Protein AF-A0A1V5U1X0-F1 (afdb_monomer_lite)

Structure (mmCIF, N/CA/C/O backbone):
data_AF-A0A1V5U1X0-F1
#
_entry.id   AF-A0A1V5U1X0-F1
#
loop_
_atom_site.group_PDB
_atom_site.id
_atom_site.type_symbol
_atom_site.label_atom_id
_atom_site.label_alt_id
_atom_site.label_comp_id
_atom_site.label_asym_id
_atom_site.label_entity_id
_atom_site.label_seq_id
_atom_site.pdbx_PDB_ins_code
_atom_site.Cartn_x
_atom_site.Cartn_y
_atom_site.Cartn_z
_atom_site.occupancy
_atom_site.B_iso_or_equiv
_atom_site.auth_seq_id
_atom_site.auth_comp_id
_atom_site.auth_asym_id
_atom_site.auth_atom_id
_atom_site.pdbx_PDB_model_num
ATOM 1 N N . MET A 1 1 ? 31.923 9.076 -50.180 1.00 54.06 1 MET A N 1
ATOM 2 C CA . MET A 1 1 ? 31.601 7.920 -49.308 1.00 54.06 1 MET A CA 1
ATOM 3 C C . MET A 1 1 ? 31.051 8.360 -47.937 1.00 54.06 1 MET A C 1
ATOM 5 O O . MET A 1 1 ? 31.334 7.716 -46.939 1.00 54.06 1 MET A O 1
ATOM 9 N N . VAL A 1 2 ? 30.241 9.431 -47.864 1.00 61.47 2 VAL A N 1
ATOM 10 C CA . VAL A 1 2 ? 29.760 9.998 -46.577 1.00 61.47 2 VAL A CA 1
ATOM 11 C C . VAL A 1 2 ? 28.306 9.595 -46.260 1.00 61.47 2 VAL A C 1
ATOM 13 O O . VAL A 1 2 ? 27.933 9.498 -45.098 1.00 61.47 2 VAL A O 1
ATOM 16 N N . GLY A 1 3 ? 27.494 9.266 -47.274 1.00 62.84 3 GLY A N 1
ATOM 17 C CA . GLY A 1 3 ? 26.064 8.974 -47.089 1.00 62.84 3 GLY A CA 1
ATOM 18 C C . GLY A 1 3 ? 25.743 7.665 -46.355 1.00 62.84 3 GLY A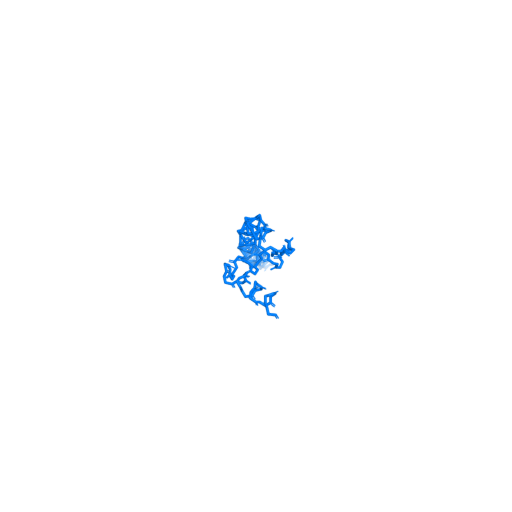 C 1
ATOM 19 O O . GLY A 1 3 ? 24.806 7.626 -45.568 1.00 62.84 3 GLY A O 1
ATOM 20 N N . PHE A 1 4 ? 26.525 6.598 -46.556 1.00 67.62 4 PHE A N 1
ATOM 21 C CA . PHE A 1 4 ? 26.209 5.274 -45.993 1.00 67.62 4 PHE A CA 1
ATOM 22 C C . PHE A 1 4 ? 26.468 5.176 -44.476 1.00 67.62 4 PHE A C 1
ATOM 24 O O . PHE A 1 4 ? 25.688 4.562 -43.753 1.00 67.62 4 PHE A O 1
ATOM 31 N N . SER A 1 5 ? 27.515 5.840 -43.971 1.00 71.31 5 SER A N 1
ATOM 32 C CA . SER A 1 5 ? 27.847 5.856 -42.533 1.00 71.31 5 SER A CA 1
ATOM 33 C C . SER A 1 5 ? 26.785 6.587 -41.694 1.00 71.31 5 SER A C 1
ATOM 35 O O . SER A 1 5 ? 26.408 6.127 -40.616 1.00 71.31 5 SER A O 1
ATOM 37 N N . ALA A 1 6 ? 26.216 7.679 -42.221 1.00 75.75 6 ALA A N 1
ATOM 38 C CA . ALA A 1 6 ? 25.165 8.436 -41.538 1.00 75.75 6 ALA A CA 1
ATOM 39 C C . ALA A 1 6 ? 23.860 7.631 -41.370 1.00 75.75 6 ALA A C 1
ATOM 41 O O . ALA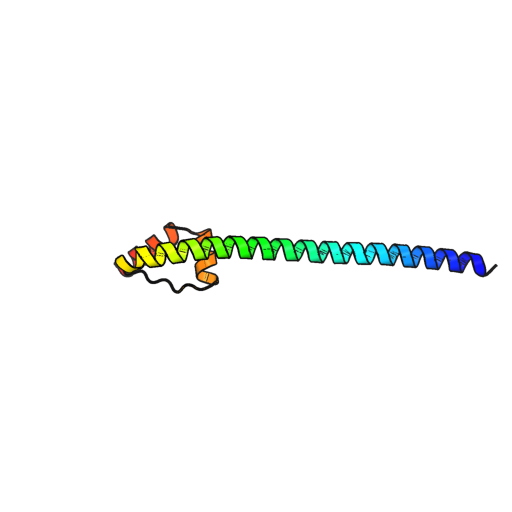 A 1 6 ? 23.183 7.746 -40.349 1.00 75.75 6 ALA A O 1
ATOM 42 N N . VAL A 1 7 ? 23.519 6.775 -42.340 1.00 78.19 7 VAL A N 1
ATOM 43 C CA . VAL A 1 7 ? 22.317 5.923 -42.275 1.00 78.19 7 VAL A CA 1
ATOM 44 C C . VAL A 1 7 ? 22.442 4.866 -41.172 1.00 78.19 7 VAL A C 1
ATOM 46 O O . VAL A 1 7 ? 21.491 4.653 -40.422 1.00 78.19 7 VAL A O 1
ATOM 49 N N . LEU A 1 8 ? 23.622 4.257 -41.011 1.00 76.50 8 LEU A N 1
ATOM 50 C CA . LEU A 1 8 ? 23.889 3.276 -39.950 1.00 76.50 8 LEU A CA 1
ATOM 51 C C . LEU A 1 8 ? 23.766 3.886 -38.545 1.00 76.50 8 LEU A C 1
ATOM 53 O O . LEU A 1 8 ? 23.171 3.277 -37.656 1.00 76.50 8 LEU A O 1
ATOM 57 N N . LEU A 1 9 ? 24.268 5.110 -38.360 1.00 82.44 9 LEU A N 1
ATOM 58 C CA . LEU A 1 9 ? 24.151 5.858 -37.104 1.00 82.44 9 LEU A CA 1
ATOM 59 C C . LEU A 1 9 ? 22.693 6.174 -36.740 1.00 82.44 9 LEU A C 1
ATOM 61 O O . LEU A 1 9 ? 22.306 6.003 -35.586 1.00 82.44 9 LEU A O 1
ATOM 65 N N . ASN A 1 10 ? 21.866 6.564 -37.713 1.00 84.06 10 ASN A N 1
ATOM 66 C CA . ASN A 1 10 ? 20.445 6.845 -37.477 1.00 84.06 10 ASN A CA 1
ATOM 67 C C . ASN A 1 10 ? 19.659 5.590 -37.066 1.00 84.06 10 ASN A C 1
ATOM 69 O O . ASN A 1 10 ? 18.823 5.654 -36.164 1.00 84.06 10 ASN A O 1
ATOM 73 N N . ILE A 1 11 ? 19.951 4.439 -37.681 1.00 84.50 11 ILE A N 1
ATOM 74 C CA . ILE A 1 11 ? 19.330 3.155 -37.321 1.00 84.50 11 ILE A CA 1
ATOM 75 C C . ILE A 1 11 ? 19.742 2.739 -35.900 1.00 84.50 11 ILE A C 1
ATOM 77 O O . ILE A 1 11 ? 18.892 2.327 -35.109 1.00 84.50 11 ILE A O 1
ATOM 81 N N . ALA A 1 12 ? 21.020 2.906 -35.544 1.00 83.44 12 ALA A N 1
ATOM 82 C CA . ALA A 1 12 ? 21.505 2.642 -34.191 1.00 83.44 12 ALA A CA 1
ATOM 83 C C . ALA A 1 12 ? 20.855 3.573 -33.149 1.00 83.44 12 ALA A C 1
ATOM 85 O O . ALA A 1 12 ? 20.417 3.103 -32.100 1.00 83.44 12 ALA A O 1
ATOM 86 N N . ALA A 1 13 ? 20.717 4.869 -33.451 1.00 84.12 13 ALA A N 1
ATOM 87 C CA . ALA A 1 13 ? 20.057 5.838 -32.575 1.00 84.12 13 ALA A CA 1
ATOM 88 C C . ALA A 1 13 ? 18.574 5.495 -32.339 1.00 84.12 13 ALA A C 1
ATOM 90 O O . ALA A 1 13 ? 18.106 5.542 -31.201 1.00 84.12 13 ALA A O 1
ATOM 91 N N . PHE A 1 14 ? 17.849 5.070 -33.381 1.00 87.25 14 PHE A N 1
ATOM 92 C CA . PHE A 1 14 ? 16.471 4.585 -33.247 1.00 87.25 14 PHE A CA 1
ATOM 93 C C . PHE A 1 14 ? 16.385 3.319 -32.384 1.00 87.25 14 PHE A C 1
ATOM 95 O O . PHE A 1 14 ? 15.531 3.234 -31.500 1.00 87.25 14 PHE A O 1
ATOM 102 N N . GLY A 1 15 ? 17.291 2.356 -32.585 1.00 88.00 15 GLY A N 1
ATOM 103 C CA . GLY A 1 15 ? 17.353 1.133 -31.778 1.00 88.00 15 GLY A CA 1
ATOM 104 C C . GLY A 1 15 ? 17.591 1.415 -30.291 1.00 88.00 15 GLY A C 1
ATOM 105 O O . GLY A 1 15 ? 16.900 0.863 -29.433 1.00 88.00 15 GLY A O 1
ATOM 106 N N . ILE A 1 16 ? 18.514 2.331 -29.982 1.00 88.12 16 ILE A N 1
ATOM 107 C CA . ILE A 1 16 ? 18.795 2.774 -28.608 1.00 88.12 16 ILE A CA 1
ATOM 108 C C . ILE A 1 16 ? 17.581 3.501 -28.011 1.00 88.12 16 ILE A C 1
ATOM 110 O O . ILE A 1 16 ? 17.236 3.260 -26.854 1.00 88.12 16 ILE A O 1
ATOM 114 N N . GLY A 1 17 ? 16.888 4.332 -28.795 1.00 88.56 17 GLY A N 1
ATOM 115 C CA . GLY A 1 17 ? 15.664 5.013 -28.364 1.00 88.56 17 GLY A CA 1
ATOM 116 C C . GLY A 1 17 ? 14.546 4.042 -27.968 1.00 88.56 17 GLY A C 1
ATOM 117 O O . GLY A 1 17 ? 13.955 4.188 -26.896 1.00 88.56 17 GLY A O 1
ATOM 118 N N . ILE A 1 18 ? 14.297 3.005 -28.777 1.00 89.94 18 ILE A N 1
ATOM 119 C CA . ILE A 1 18 ? 13.319 1.951 -28.454 1.00 89.94 18 ILE A CA 1
ATOM 120 C C . ILE A 1 18 ? 13.727 1.183 -27.186 1.00 89.94 18 ILE A C 1
ATOM 122 O O . ILE A 1 18 ? 12.880 0.924 -26.326 1.00 89.94 18 ILE A O 1
ATOM 126 N N . LEU A 1 19 ? 15.011 0.837 -27.039 1.00 88.94 19 LEU A N 1
ATOM 127 C CA . LEU A 1 19 ? 15.526 0.137 -25.856 1.00 88.94 19 LEU A CA 1
ATOM 128 C C . LEU A 1 19 ? 15.353 0.964 -24.575 1.00 88.94 19 LEU A C 1
ATOM 130 O O . LEU A 1 19 ? 14.889 0.438 -23.560 1.00 88.94 19 LEU A O 1
ATOM 134 N N . ALA A 1 20 ? 15.674 2.259 -24.627 1.00 87.06 20 ALA A N 1
ATOM 135 C CA . ALA A 1 20 ? 15.504 3.174 -23.503 1.00 87.06 20 ALA A CA 1
ATOM 136 C C . ALA A 1 20 ? 14.024 3.307 -23.106 1.00 87.06 20 ALA A C 1
ATOM 138 O O . ALA A 1 20 ? 13.684 3.197 -21.924 1.00 87.06 20 ALA A O 1
ATOM 139 N N . LEU A 1 21 ? 13.131 3.461 -24.090 1.00 88.88 21 LEU A N 1
ATOM 140 C CA . LEU A 1 21 ? 11.691 3.554 -23.854 1.00 88.88 21 LEU A CA 1
ATOM 141 C C . LEU A 1 21 ? 11.138 2.273 -23.210 1.00 88.88 21 LEU A C 1
ATOM 143 O O . LEU A 1 21 ? 10.360 2.342 -22.258 1.00 88.88 21 LEU A O 1
ATOM 147 N N . TRP A 1 22 ? 11.586 1.099 -23.666 1.00 89.38 22 TRP A N 1
ATOM 148 C CA . TRP A 1 22 ? 11.195 -0.183 -23.077 1.00 89.38 22 TRP A CA 1
ATOM 149 C C . TRP A 1 22 ? 11.620 -0.304 -21.608 1.00 89.38 22 TRP A C 1
ATOM 151 O O . TRP A 1 22 ? 10.831 -0.756 -20.771 1.00 89.38 22 TRP A O 1
ATOM 161 N N . LEU A 1 23 ? 12.836 0.143 -21.276 1.00 87.00 23 LEU A N 1
ATOM 162 C CA . LEU A 1 23 ? 13.367 0.109 -19.913 1.00 87.00 23 LEU A CA 1
ATOM 163 C C . LEU A 1 23 ? 12.536 0.985 -18.962 1.00 87.00 23 LEU A C 1
ATOM 165 O O . LEU A 1 23 ? 12.136 0.534 -17.887 1.00 87.00 23 LEU A O 1
ATOM 169 N N . ILE A 1 24 ? 12.208 2.203 -19.398 1.00 87.12 24 ILE A N 1
ATOM 170 C CA . ILE A 1 24 ? 11.382 3.160 -18.653 1.00 87.12 24 ILE A CA 1
ATOM 171 C C . ILE A 1 24 ? 9.970 2.602 -18.453 1.00 87.12 24 ILE A C 1
ATOM 173 O O . ILE A 1 24 ? 9.483 2.538 -17.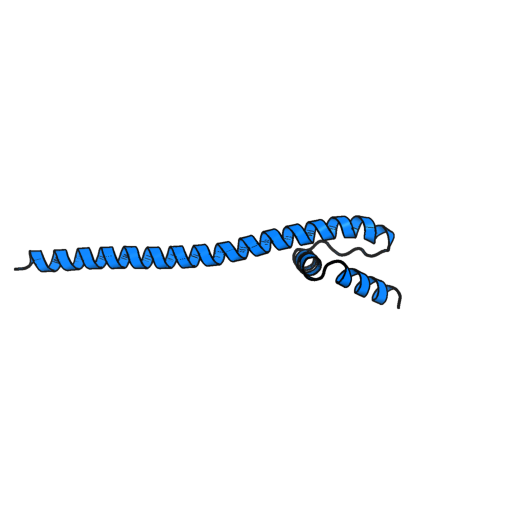322 1.00 87.12 24 ILE A O 1
ATOM 177 N N . CYS A 1 25 ? 9.336 2.090 -19.511 1.00 86.12 25 CYS A N 1
ATOM 178 C CA . CYS A 1 25 ? 8.021 1.459 -19.404 1.00 86.12 25 CYS A CA 1
ATOM 179 C C . CYS A 1 25 ? 8.015 0.262 -18.439 1.00 86.12 25 CYS A C 1
ATOM 181 O O . CYS A 1 25 ? 7.029 0.051 -17.727 1.00 86.12 25 CYS A O 1
ATOM 183 N N . LYS A 1 26 ? 9.093 -0.530 -18.393 1.00 83.25 26 LYS A N 1
ATOM 184 C CA . LYS A 1 26 ? 9.215 -1.673 -17.478 1.00 83.25 26 LYS A CA 1
ATOM 185 C C . LYS A 1 26 ? 9.352 -1.225 -16.018 1.00 83.25 26 LYS A C 1
ATOM 187 O O . LYS A 1 26 ? 8.668 -1.783 -15.161 1.00 83.25 26 LYS A O 1
ATOM 192 N N . LEU A 1 27 ? 10.165 -0.201 -15.750 1.00 82.56 27 LEU A N 1
ATOM 193 C CA . LEU A 1 27 ? 10.333 0.410 -14.423 1.00 82.56 27 LEU A CA 1
ATOM 194 C C . LEU A 1 27 ? 9.017 1.000 -13.887 1.00 82.56 27 LEU A C 1
ATOM 196 O O . LEU A 1 27 ? 8.625 0.707 -12.756 1.00 82.56 27 LEU A O 1
ATOM 200 N N . LEU A 1 28 ? 8.282 1.745 -14.719 1.00 81.50 28 LEU A N 1
ATOM 201 C CA . LEU A 1 28 ? 6.984 2.326 -14.351 1.00 81.50 28 LEU A CA 1
ATOM 202 C C . LEU A 1 28 ? 5.922 1.255 -14.053 1.00 81.50 28 LEU A C 1
ATOM 204 O O . LEU A 1 28 ? 5.231 1.341 -13.037 1.00 81.50 28 LEU A O 1
ATOM 208 N N . LYS A 1 29 ? 5.816 0.203 -14.881 1.00 82.44 29 LYS A N 1
ATOM 209 C CA . LYS A 1 29 ? 4.872 -0.906 -14.632 1.00 82.44 29 LYS A CA 1
ATOM 210 C C . LYS A 1 29 ? 5.156 -1.638 -13.320 1.00 82.44 29 LYS A C 1
ATOM 212 O O . LYS A 1 29 ? 4.219 -2.107 -12.673 1.00 82.44 29 LYS A O 1
ATOM 217 N N . LEU A 1 30 ? 6.427 -1.768 -12.941 1.00 76.06 30 LEU A N 1
ATOM 218 C CA . LEU A 1 30 ? 6.824 -2.471 -11.724 1.00 76.06 30 LEU A CA 1
ATOM 219 C C . LEU A 1 30 ? 6.426 -1.683 -10.466 1.00 76.06 30 LEU A C 1
ATOM 221 O O . LEU A 1 30 ? 5.832 -2.263 -9.559 1.00 76.06 30 LEU A O 1
ATOM 225 N N . SER A 1 31 ? 6.651 -0.364 -10.458 1.00 76.50 31 SER A N 1
ATOM 226 C CA . SER A 1 31 ? 6.274 0.512 -9.338 1.00 76.50 31 SER A CA 1
ATOM 227 C C . SER A 1 31 ? 4.749 0.620 -9.165 1.00 76.50 31 SER A C 1
ATOM 229 O O . SER A 1 31 ? 4.221 0.463 -8.062 1.00 76.50 31 SER A O 1
ATOM 231 N N . LEU A 1 32 ? 4.004 0.756 -10.270 1.00 81.19 32 LEU A N 1
ATOM 232 C CA . LEU A 1 32 ? 2.537 0.831 -10.238 1.00 81.19 32 LEU A CA 1
ATOM 233 C C . LEU A 1 32 ? 1.876 -0.448 -9.700 1.00 81.19 32 LEU A C 1
ATOM 235 O O . LEU A 1 32 ? 0.878 -0.364 -8.985 1.00 81.19 32 LEU A O 1
ATOM 239 N N . LYS A 1 33 ? 2.437 -1.633 -9.982 1.00 78.25 33 LYS A N 1
ATOM 240 C CA . LYS A 1 33 ? 1.912 -2.906 -9.450 1.00 78.25 33 LYS A CA 1
ATOM 241 C C . LYS A 1 33 ? 1.969 -2.986 -7.923 1.00 78.25 33 LYS A C 1
ATOM 243 O O . LYS A 1 33 ? 1.070 -3.564 -7.315 1.00 78.25 33 LYS A O 1
ATOM 248 N N . ILE A 1 34 ? 3.015 -2.436 -7.309 1.00 78.00 34 ILE A N 1
ATOM 249 C CA . ILE A 1 34 ? 3.192 -2.442 -5.849 1.00 78.00 34 ILE A CA 1
ATOM 250 C C . ILE A 1 34 ? 2.182 -1.511 -5.183 1.00 78.00 34 ILE A C 1
ATOM 252 O O . ILE A 1 34 ? 1.531 -1.911 -4.219 1.00 78.00 34 ILE A O 1
ATOM 256 N N . ILE A 1 35 ? 1.989 -0.317 -5.747 1.00 79.56 35 ILE A N 1
ATOM 257 C CA . ILE A 1 35 ? 0.996 0.650 -5.265 1.00 79.56 35 ILE A CA 1
ATOM 258 C C . ILE A 1 35 ? -0.405 0.032 -5.316 1.00 79.56 35 ILE A C 1
ATOM 260 O O . ILE A 1 35 ? -1.140 0.095 -4.336 1.00 79.56 35 ILE A O 1
ATOM 264 N N . TRP A 1 36 ? -0.750 -0.651 -6.410 1.00 76.69 36 TRP A N 1
ATOM 265 C CA . TRP A 1 36 ? -2.048 -1.319 -6.542 1.00 76.69 36 TRP A CA 1
ATOM 266 C C . TRP A 1 36 ? -2.273 -2.410 -5.486 1.00 76.69 36 TRP A C 1
ATOM 268 O O . TRP A 1 36 ? -3.339 -2.467 -4.878 1.00 76.69 36 TRP A O 1
ATOM 278 N N . LYS A 1 37 ? -1.261 -3.247 -5.212 1.00 77.44 37 LYS A N 1
ATOM 279 C CA . LYS A 1 37 ? -1.335 -4.243 -4.129 1.00 77.44 37 LYS A CA 1
ATOM 280 C C . LYS A 1 37 ? -1.516 -3.599 -2.751 1.00 77.44 37 LYS A C 1
ATOM 282 O O . LYS A 1 37 ? -2.294 -4.110 -1.950 1.00 77.44 37 LYS A O 1
ATOM 287 N N . LEU A 1 38 ? -0.830 -2.489 -2.476 1.00 78.38 38 LEU A N 1
ATOM 288 C CA . LEU A 1 38 ? -0.969 -1.768 -1.207 1.00 78.38 38 LEU A CA 1
ATOM 289 C C . LEU A 1 38 ? -2.362 -1.158 -1.047 1.00 78.38 38 LEU A C 1
ATOM 291 O O . LEU A 1 38 ? -2.945 -1.274 0.025 1.00 78.38 38 LEU A O 1
ATOM 295 N N . VAL A 1 39 ? -2.916 -0.563 -2.106 1.00 79.62 39 VAL A N 1
ATOM 296 C CA . VAL A 1 39 ? -4.260 0.033 -2.077 1.00 79.62 39 VAL A CA 1
ATOM 297 C C . VAL A 1 39 ? -5.326 -1.024 -1.792 1.00 79.62 39 VAL A C 1
ATOM 299 O O . VAL A 1 39 ? -6.174 -0.803 -0.934 1.00 79.62 39 VAL A O 1
ATOM 302 N N . VAL A 1 40 ? -5.265 -2.190 -2.445 1.00 79.56 40 VAL A N 1
ATOM 303 C CA . VAL A 1 40 ? -6.244 -3.269 -2.217 1.00 79.56 40 VAL A CA 1
ATOM 304 C C . VAL A 1 40 ? -6.138 -3.834 -0.796 1.00 79.56 40 VAL A C 1
ATOM 306 O O . VAL A 1 40 ? -7.160 -3.994 -0.131 1.00 79.56 40 VAL A O 1
ATOM 309 N N . ASN A 1 41 ? -4.922 -4.070 -0.290 1.00 79.25 41 ASN A N 1
ATOM 310 C CA . ASN A 1 41 ? -4.729 -4.542 1.086 1.00 79.25 41 ASN A CA 1
ATOM 311 C C . ASN A 1 41 ? -5.169 -3.497 2.126 1.00 79.25 41 ASN A C 1
ATOM 313 O O . ASN A 1 41 ? -5.759 -3.860 3.142 1.00 79.25 41 ASN A O 1
ATOM 317 N N . ALA A 1 42 ? -4.931 -2.208 1.867 1.00 75.88 42 ALA A N 1
ATOM 318 C CA . ALA A 1 42 ? -5.387 -1.120 2.728 1.00 75.88 42 ALA A CA 1
ATOM 319 C C . ALA A 1 42 ? -6.918 -0.985 2.724 1.00 75.88 42 ALA A C 1
ATOM 321 O O . ALA A 1 42 ? -7.502 -0.770 3.782 1.00 75.88 42 ALA A O 1
ATOM 322 N N . LEU A 1 43 ? -7.580 -1.158 1.572 1.00 82.94 43 LEU A N 1
ATOM 323 C CA . LEU A 1 43 ? -9.044 -1.163 1.484 1.00 82.94 43 LEU A CA 1
ATOM 324 C C . LEU A 1 43 ? -9.657 -2.314 2.287 1.00 82.94 43 LEU A C 1
ATOM 326 O O . LEU A 1 43 ? -10.591 -2.093 3.053 1.00 82.94 43 LEU A O 1
ATOM 330 N N . LEU A 1 44 ? -9.121 -3.530 2.139 1.00 78.69 44 LEU A N 1
ATOM 331 C CA . LEU A 1 44 ? -9.552 -4.703 2.908 1.00 78.69 44 LEU A CA 1
ATOM 332 C C . LEU A 1 44 ? -9.355 -4.492 4.412 1.00 78.69 44 LEU A C 1
ATOM 334 O O . LEU A 1 44 ? -10.266 -4.747 5.196 1.00 78.69 44 LEU A O 1
ATOM 338 N N . GLY A 1 45 ? -8.198 -3.967 4.811 1.00 73.62 45 GLY A N 1
ATOM 339 C CA . GLY A 1 45 ? -7.910 -3.646 6.203 1.00 73.62 45 GLY A CA 1
ATOM 340 C C . GLY A 1 45 ? -8.809 -2.549 6.780 1.00 73.62 45 GLY A C 1
ATOM 341 O O . GLY A 1 45 ? -9.262 -2.671 7.914 1.00 73.62 45 GLY A O 1
ATOM 342 N N . ALA A 1 46 ? -9.145 -1.522 5.991 1.00 75.12 46 ALA A N 1
ATOM 343 C CA . ALA A 1 46 ? -10.097 -0.479 6.374 1.00 75.12 46 ALA A CA 1
ATOM 344 C C . ALA A 1 46 ? -11.526 -1.028 6.512 1.00 75.12 46 ALA A C 1
ATOM 346 O O . ALA A 1 46 ? -12.221 -0.683 7.464 1.00 75.12 46 ALA A O 1
ATOM 347 N N . LEU A 1 47 ? -11.948 -1.917 5.604 1.00 81.81 47 LEU A N 1
ATOM 348 C CA . LEU A 1 47 ? -13.253 -2.579 5.661 1.00 81.81 47 LEU A CA 1
ATOM 349 C C . LEU A 1 47 ? -13.393 -3.408 6.945 1.00 81.81 47 LEU A C 1
ATOM 351 O O . LEU A 1 47 ? -14.402 -3.306 7.640 1.00 81.81 47 LEU A O 1
ATOM 355 N N . ILE A 1 48 ? -12.350 -4.168 7.296 1.00 72.31 48 ILE A N 1
ATOM 356 C CA . ILE A 1 48 ? -12.280 -4.921 8.553 1.00 72.31 48 ILE A CA 1
ATOM 357 C C . ILE A 1 48 ? -12.346 -3.966 9.748 1.00 72.31 48 ILE A C 1
ATOM 359 O O . ILE A 1 48 ? -13.126 -4.215 10.659 1.00 72.31 48 ILE A O 1
ATOM 363 N N . LEU A 1 49 ? -11.597 -2.857 9.733 1.00 74.50 49 LEU A N 1
ATOM 364 C CA . LEU A 1 49 ? -11.583 -1.868 10.819 1.00 74.50 49 LEU A CA 1
ATOM 365 C C . LEU A 1 49 ? -12.940 -1.197 11.035 1.00 74.50 49 LEU A C 1
ATOM 367 O O . LEU A 1 49 ? -13.302 -0.949 12.175 1.00 74.50 49 LEU A O 1
ATOM 371 N N . ILE A 1 50 ? -13.709 -0.934 9.975 1.00 71.12 50 ILE A N 1
ATOM 372 C CA . ILE A 1 50 ? -15.067 -0.380 10.084 1.00 71.12 50 ILE A CA 1
ATOM 373 C C . ILE A 1 50 ? -15.994 -1.371 10.793 1.00 71.12 50 ILE A C 1
ATOM 375 O O . ILE A 1 50 ? -16.677 -0.995 11.743 1.00 71.12 50 ILE A O 1
ATOM 379 N N . VAL A 1 51 ? -15.985 -2.642 10.374 1.00 71.00 51 VAL A N 1
ATOM 380 C CA . VAL A 1 51 ? -16.788 -3.703 11.008 1.00 71.00 51 VAL A CA 1
ATOM 381 C C . VAL A 1 51 ? -16.354 -3.905 12.461 1.00 71.00 51 VAL A C 1
ATOM 383 O O . VAL A 1 51 ? -17.191 -4.016 13.356 1.00 71.00 51 VAL A O 1
ATOM 386 N N . PHE A 1 52 ? -15.045 -3.883 12.713 1.00 67.50 52 PHE A N 1
ATOM 387 C CA . PHE A 1 52 ? -14.488 -4.027 14.052 1.00 67.50 52 PHE A CA 1
ATOM 388 C C . PHE A 1 52 ? -14.758 -2.816 14.941 1.00 67.50 52 PHE A C 1
ATOM 390 O O . PHE A 1 52 ? -15.003 -3.005 16.118 1.00 67.50 52 PHE A O 1
ATOM 397 N N . ASN A 1 53 ? -14.757 -1.589 14.424 1.00 66.81 53 ASN A N 1
ATOM 398 C CA . ASN A 1 53 ? -15.100 -0.392 15.196 1.00 66.81 53 ASN A CA 1
ATOM 399 C C . ASN A 1 53 ? -16.599 -0.374 15.550 1.00 66.81 53 ASN A C 1
ATOM 401 O O . ASN A 1 53 ? -16.978 0.105 16.613 1.00 66.81 53 ASN A O 1
ATOM 405 N N . LEU A 1 54 ? -17.452 -0.964 14.703 1.00 66.06 54 LEU A N 1
ATOM 406 C CA . LEU A 1 54 ? -18.882 -1.123 14.981 1.00 66.06 54 LEU A CA 1
ATOM 407 C C . LEU A 1 54 ? -19.148 -2.116 16.127 1.00 66.06 54 LEU A C 1
ATOM 409 O O . LEU A 1 54 ? -19.977 -1.855 16.993 1.00 66.06 54 LEU A O 1
ATOM 413 N N . ILE A 1 55 ? -18.442 -3.252 16.135 1.00 59.72 55 ILE A N 1
ATOM 414 C CA . ILE A 1 55 ? -18.603 -4.311 17.148 1.00 59.72 55 ILE A CA 1
ATOM 415 C C . ILE A 1 55 ? -17.778 -3.992 18.405 1.00 59.72 55 ILE A C 1
ATOM 417 O O . ILE A 1 55 ? -18.256 -4.127 19.524 1.00 59.72 55 ILE A O 1
ATOM 421 N N . GLY A 1 56 ? -16.548 -3.523 18.225 1.00 57.91 56 GLY A N 1
ATOM 422 C CA . GLY A 1 56 ? -15.591 -3.130 19.259 1.00 57.91 56 GLY A CA 1
ATOM 423 C C . GLY A 1 56 ? -15.969 -1.846 19.992 1.00 57.91 56 GLY A C 1
ATOM 424 O O . GLY A 1 56 ? -15.609 -1.703 21.156 1.00 57.91 56 GLY A O 1
ATOM 425 N N . GLY A 1 57 ? -16.783 -0.974 19.388 1.00 55.53 57 GLY A N 1
ATOM 426 C CA . GLY A 1 57 ? -17.430 0.136 20.089 1.00 55.53 57 GLY A CA 1
ATOM 427 C C . GLY A 1 57 ? -18.327 -0.324 21.248 1.00 55.53 57 GLY A C 1
ATOM 428 O O . GLY A 1 57 ? -18.418 0.373 22.253 1.00 55.53 57 GLY A O 1
ATOM 429 N N . LEU A 1 58 ? -18.906 -1.532 21.170 1.00 45.38 58 LEU A N 1
ATOM 430 C CA . LEU A 1 58 ? -19.637 -2.165 22.280 1.00 45.38 58 LEU A CA 1
ATOM 431 C C . LEU A 1 58 ? -18.705 -2.691 23.392 1.00 45.38 58 LEU A C 1
ATOM 433 O O . LEU A 1 58 ? -19.142 -2.861 24.525 1.00 45.38 58 LEU A O 1
ATOM 437 N N . PHE A 1 59 ? -17.431 -2.937 23.068 1.00 48.72 59 PHE A N 1
ATOM 438 C CA . PHE A 1 59 ? -16.389 -3.447 23.969 1.00 48.72 59 PHE A CA 1
ATOM 439 C C . PHE A 1 59 ? -15.384 -2.363 24.414 1.00 48.72 59 PHE A C 1
ATOM 441 O O . PHE A 1 59 ? -14.384 -2.687 25.048 1.00 48.72 59 PHE A O 1
ATOM 448 N N . GLY A 1 60 ? -15.617 -1.083 24.086 1.00 49.59 60 GLY A N 1
ATOM 449 C CA . GLY A 1 60 ? -14.742 0.039 24.465 1.00 49.59 60 GLY A CA 1
ATOM 450 C C . GLY A 1 60 ? -13.450 0.180 23.643 1.00 49.59 60 GLY A C 1
ATOM 451 O O . GLY A 1 60 ? -12.580 0.969 23.999 1.00 49.59 60 GLY A O 1
ATOM 452 N N . LEU A 1 61 ? -13.313 -0.552 22.533 1.00 49.69 61 LEU A N 1
ATOM 453 C CA . LEU A 1 61 ? -12.132 -0.541 21.663 1.00 49.69 61 LEU A CA 1
ATOM 454 C C . LEU A 1 61 ? -12.377 0.334 20.434 1.00 49.69 61 LEU A C 1
ATOM 456 O O . LEU A 1 61 ? -12.732 -0.153 19.361 1.00 49.69 61 LEU A O 1
ATOM 460 N N . THR A 1 62 ? -12.168 1.639 20.581 1.00 51.56 62 THR A N 1
ATOM 461 C CA . THR A 1 62 ? -12.195 2.581 19.457 1.00 51.56 62 THR A CA 1
ATOM 462 C C . THR A 1 62 ? -10.789 2.751 18.892 1.00 51.56 62 THR A C 1
ATOM 464 O O . THR A 1 62 ? -9.982 3.513 19.426 1.00 51.56 62 THR A O 1
ATOM 467 N N . LEU A 1 63 ? -10.475 2.041 17.807 1.00 59.47 63 LEU A N 1
ATOM 468 C CA . LEU A 1 63 ? -9.242 2.275 17.055 1.00 59.47 63 LEU A CA 1
ATOM 469 C C . LEU A 1 63 ? -9.458 3.405 16.038 1.00 59.47 63 LEU A C 1
ATOM 471 O O . LEU A 1 63 ? -10.410 3.347 15.255 1.00 59.47 63 LEU A O 1
ATOM 475 N N . PRO A 1 64 ? -8.583 4.424 15.994 1.00 59.78 64 PRO A N 1
ATOM 476 C CA . PRO A 1 64 ? -8.679 5.474 14.991 1.00 59.78 64 PRO A CA 1
ATOM 477 C C . PRO A 1 64 ? -8.433 4.890 13.593 1.00 59.78 64 PRO A C 1
ATOM 479 O O . PRO A 1 64 ? -7.362 4.346 13.306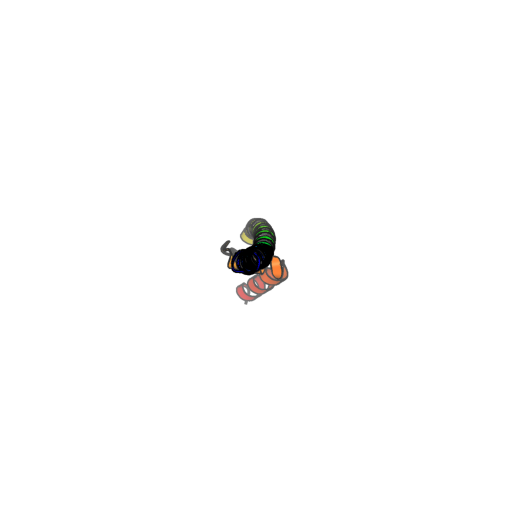 1.00 59.78 64 PRO A O 1
ATOM 482 N N . ILE A 1 65 ? -9.427 5.031 12.709 1.00 64.88 65 ILE A N 1
ATOM 483 C CA . ILE A 1 65 ? -9.385 4.566 11.315 1.00 64.88 65 ILE A CA 1
ATOM 484 C C . ILE A 1 65 ? -8.391 5.438 10.532 1.00 64.88 65 ILE A C 1
ATOM 486 O O . ILE A 1 65 ? -8.743 6.438 9.913 1.00 64.88 65 ILE A O 1
ATOM 490 N N . THR A 1 66 ? -7.116 5.067 10.589 1.00 67.81 66 THR A N 1
ATOM 491 C CA . THR A 1 66 ? -6.015 5.695 9.847 1.00 67.81 66 THR A CA 1
ATOM 492 C C . THR A 1 66 ? -5.426 4.697 8.857 1.00 67.81 66 THR A C 1
ATOM 494 O O . THR A 1 66 ? -5.533 3.488 9.057 1.00 67.81 66 THR A O 1
ATOM 497 N N . PHE A 1 67 ? -4.767 5.177 7.796 1.00 59.78 67 PHE A N 1
ATOM 498 C CA . PHE A 1 67 ? -4.146 4.308 6.784 1.00 59.78 67 PHE A CA 1
ATOM 499 C C . PHE A 1 67 ? -3.184 3.278 7.402 1.00 59.78 67 PHE A C 1
ATOM 501 O O . PHE A 1 67 ? -3.159 2.118 6.997 1.00 59.78 67 PHE A O 1
ATOM 508 N N . LEU A 1 68 ? -2.439 3.692 8.432 1.00 61.53 68 LEU A N 1
ATOM 509 C CA . LEU A 1 68 ? -1.520 2.825 9.165 1.00 61.53 68 LEU A CA 1
ATOM 510 C C . LEU A 1 68 ? -2.271 1.736 9.948 1.00 61.53 68 LEU A C 1
ATOM 512 O O . LEU A 1 68 ? -1.899 0.569 9.881 1.00 61.53 68 LEU A O 1
ATOM 516 N N . SER A 1 69 ? -3.361 2.099 10.633 1.00 64.06 69 SER A N 1
ATOM 517 C CA . SER A 1 69 ? -4.192 1.148 11.381 1.00 64.06 69 SER A CA 1
ATOM 518 C C . SER A 1 69 ? -4.929 0.179 10.450 1.00 64.06 69 SER A C 1
ATOM 520 O O . SER A 1 69 ? -4.959 -1.014 10.725 1.00 64.06 69 SER A O 1
ATOM 522 N N . ALA A 1 70 ? -5.427 0.651 9.301 1.00 66.75 70 ALA A N 1
ATOM 523 C CA . ALA A 1 70 ? -6.024 -0.190 8.264 1.00 66.75 70 ALA A CA 1
ATOM 524 C C . ALA A 1 70 ? -5.016 -1.208 7.716 1.00 66.75 70 ALA A C 1
ATOM 526 O O . ALA A 1 70 ? -5.331 -2.389 7.611 1.00 66.75 70 ALA A O 1
ATOM 527 N N . LEU A 1 71 ? -3.780 -0.788 7.431 1.00 65.12 71 LEU A N 1
ATOM 528 C CA . LEU A 1 71 ? -2.735 -1.696 6.964 1.00 65.12 71 LEU A CA 1
ATOM 529 C C . LEU A 1 71 ? -2.367 -2.740 8.032 1.00 65.12 71 LEU A C 1
ATOM 531 O O . LEU A 1 71 ? -2.256 -3.922 7.717 1.00 65.12 71 LEU A O 1
ATOM 535 N N . VAL A 1 72 ? -2.232 -2.329 9.297 1.00 63.72 72 VAL A N 1
ATOM 536 C CA . VAL A 1 72 ? -1.934 -3.238 10.414 1.00 63.72 72 VAL A CA 1
ATOM 537 C C . VAL A 1 72 ? -3.099 -4.190 10.681 1.00 63.72 72 VAL A C 1
ATOM 539 O O . VAL A 1 72 ? -2.859 -5.380 10.803 1.00 63.72 72 VAL A O 1
ATOM 542 N N . ALA A 1 73 ? -4.351 -3.732 10.699 1.00 65.44 73 ALA A N 1
ATOM 543 C CA . ALA A 1 73 ? -5.522 -4.594 10.878 1.00 65.44 73 ALA A CA 1
ATOM 544 C C . ALA A 1 73 ? -5.732 -5.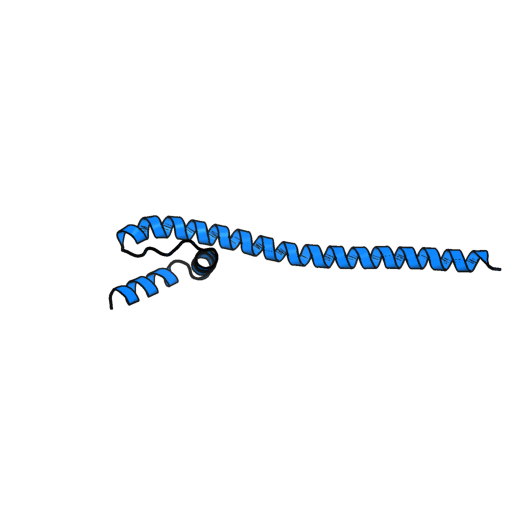549 9.694 1.00 65.44 73 ALA A C 1
ATOM 546 O O . ALA A 1 73 ? -6.139 -6.691 9.889 1.00 65.44 73 ALA A O 1
ATOM 547 N N . GLY A 1 74 ? -5.403 -5.120 8.473 1.00 64.06 74 GLY A N 1
ATOM 548 C CA . GLY A 1 74 ? -5.404 -5.987 7.295 1.00 64.06 74 GLY A CA 1
ATOM 549 C C . GLY A 1 74 ? -4.338 -7.088 7.350 1.00 64.06 74 GLY A C 1
ATOM 550 O O . GLY A 1 74 ? -4.557 -8.165 6.805 1.00 64.06 74 GLY A O 1
ATOM 551 N N . VAL A 1 75 ? -3.202 -6.844 8.018 1.00 60.59 75 VAL A N 1
ATOM 552 C CA . VAL A 1 75 ? -2.088 -7.806 8.151 1.00 60.59 75 VAL A CA 1
ATOM 553 C C . VAL A 1 75 ? -2.201 -8.672 9.414 1.00 60.59 75 VAL A C 1
ATOM 555 O O . VAL A 1 75 ? -1.945 -9.870 9.354 1.00 60.59 75 VAL A O 1
ATOM 558 N N . PHE A 1 76 ? -2.588 -8.089 10.550 1.00 60.59 76 PHE A N 1
ATOM 559 C CA . PHE A 1 76 ? -2.661 -8.744 11.861 1.00 60.59 76 PHE A CA 1
ATOM 560 C C . PHE A 1 76 ? -4.061 -9.232 12.238 1.00 60.59 76 PHE A C 1
ATOM 562 O O . PHE A 1 76 ? -4.168 -10.014 13.176 1.00 60.59 76 PHE A O 1
ATOM 569 N N . GLY A 1 77 ? -5.120 -8.814 11.538 1.00 65.19 77 GLY A N 1
ATOM 570 C CA . GLY A 1 77 ? -6.493 -9.276 11.757 1.00 65.19 77 GLY A CA 1
ATOM 571 C C . GLY A 1 77 ? -7.000 -9.118 13.198 1.00 65.19 77 GLY A C 1
ATOM 572 O O . GLY A 1 77 ? -6.620 -8.208 13.935 1.00 65.19 77 GLY A O 1
ATOM 573 N N . VAL A 1 78 ? -7.862 -10.057 13.596 1.00 57.19 78 VAL A N 1
ATOM 574 C CA . VAL A 1 78 ? -8.431 -10.208 14.947 1.00 57.19 78 VAL A CA 1
ATOM 575 C C . VAL A 1 78 ? -7.373 -10.256 16.078 1.00 57.19 78 VAL A C 1
ATOM 577 O O . VAL A 1 78 ? -7.616 -9.623 17.109 1.00 57.19 78 VAL A O 1
ATOM 580 N N . PRO A 1 79 ? -6.199 -10.920 15.930 1.00 56.69 79 PRO A N 1
ATOM 581 C CA . PRO A 1 79 ? -5.178 -10.959 16.982 1.00 56.69 79 PRO A CA 1
ATOM 582 C C . PRO A 1 79 ? -4.749 -9.585 17.513 1.00 56.69 79 PRO A C 1
ATOM 584 O O . PRO A 1 79 ? -4.552 -9.434 18.716 1.00 56.69 79 PRO A O 1
ATOM 587 N N . GLY A 1 80 ? -4.636 -8.574 16.642 1.00 59.66 80 GLY A N 1
ATOM 588 C CA . GLY A 1 80 ? -4.183 -7.234 17.034 1.00 59.66 80 GLY A CA 1
ATOM 589 C C . GLY A 1 80 ? -5.155 -6.502 17.963 1.00 59.66 80 GLY A C 1
ATOM 590 O O . GLY A 1 80 ? -4.731 -5.727 18.817 1.00 59.66 80 GLY A O 1
ATOM 591 N N . VAL A 1 81 ? -6.455 -6.785 17.844 1.00 56.12 81 VAL A N 1
ATOM 592 C CA . VAL A 1 81 ? -7.486 -6.155 18.679 1.00 56.12 81 VAL A CA 1
ATOM 593 C C . VAL A 1 81 ? -7.599 -6.838 20.043 1.00 56.12 81 VAL A C 1
ATOM 595 O O . VAL A 1 81 ? -7.804 -6.168 21.052 1.00 56.12 81 VAL A O 1
ATOM 598 N N . ILE A 1 82 ? -7.377 -8.155 20.099 1.00 61.69 82 ILE A N 1
ATOM 599 C CA . ILE A 1 82 ? -7.382 -8.927 21.352 1.00 61.69 82 ILE A CA 1
ATOM 600 C C . ILE A 1 82 ? -6.257 -8.462 22.288 1.00 61.69 82 ILE A C 1
ATOM 602 O O . ILE A 1 82 ? -6.479 -8.318 23.488 1.00 61.69 82 ILE A O 1
ATOM 606 N N . VAL A 1 83 ? -5.066 -8.176 21.751 1.00 57.22 83 VAL A N 1
ATOM 607 C CA . VAL A 1 83 ? -3.924 -7.707 22.556 1.00 57.22 83 VAL A CA 1
ATOM 608 C C . VAL A 1 83 ? -4.190 -6.325 23.165 1.00 57.22 83 VAL A C 1
ATOM 610 O O . VAL A 1 83 ? -3.837 -6.096 24.319 1.00 57.22 83 VAL A O 1
ATOM 613 N N . MET A 1 84 ? -4.864 -5.421 22.444 1.00 53.78 84 MET A N 1
ATOM 614 C CA . MET A 1 84 ? -5.242 -4.112 22.998 1.00 53.78 84 MET A CA 1
ATOM 615 C C . MET A 1 84 ? -6.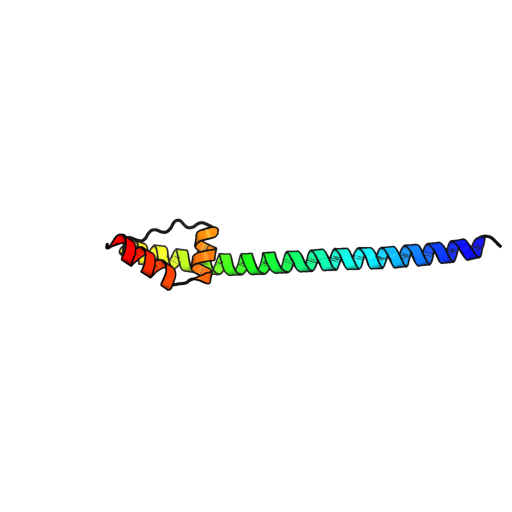377 -4.205 24.026 1.00 53.78 84 MET A C 1
ATOM 617 O O . MET A 1 84 ? -6.355 -3.474 25.012 1.00 53.78 84 MET A O 1
ATOM 621 N N . ALA A 1 85 ? -7.327 -5.129 23.840 1.00 54.88 85 ALA A N 1
ATOM 622 C CA . ALA A 1 85 ? -8.384 -5.412 24.813 1.00 54.88 85 ALA A CA 1
ATOM 623 C C . ALA A 1 85 ? -7.818 -5.923 26.145 1.00 54.88 85 ALA A C 1
ATOM 625 O O . ALA A 1 85 ? -8.204 -5.443 27.207 1.00 54.88 85 ALA A O 1
ATOM 626 N N . LEU A 1 86 ? -6.874 -6.869 26.084 1.00 56.56 86 LEU A N 1
ATOM 627 C CA . LEU A 1 86 ? -6.206 -7.406 27.270 1.00 56.56 86 LEU A CA 1
ATOM 628 C C . LEU A 1 86 ? -5.344 -6.360 27.981 1.00 56.56 86 LEU A C 1
ATOM 630 O O . LEU A 1 86 ? -5.289 -6.367 29.204 1.00 56.56 86 LEU A O 1
ATOM 634 N N . LEU A 1 87 ? -4.697 -5.457 27.238 1.00 54.16 87 LEU A N 1
ATOM 635 C CA . LEU A 1 87 ? -3.880 -4.398 27.832 1.00 54.16 87 LEU A CA 1
ATOM 636 C C . LEU A 1 87 ? -4.723 -3.295 28.489 1.00 54.16 87 LEU A C 1
ATOM 638 O O . LEU A 1 87 ? -4.258 -2.677 29.433 1.00 54.16 87 LEU A O 1
ATOM 642 N N . SER A 1 88 ? -5.946 -3.050 28.009 1.00 51.03 88 SER A N 1
ATOM 643 C CA . SER A 1 88 ? -6.857 -2.068 28.613 1.00 51.03 88 SER A CA 1
ATOM 644 C C . SER A 1 88 ? -7.636 -2.609 29.822 1.00 51.03 88 SER A C 1
ATOM 646 O O . SER A 1 88 ? -8.324 -1.832 30.482 1.00 51.03 88 SER A O 1
ATOM 648 N N . LEU A 1 89 ? -7.578 -3.924 30.075 1.00 53.00 89 LEU A N 1
ATOM 649 C CA . LEU A 1 89 ? -8.243 -4.613 31.190 1.00 53.00 89 LEU A CA 1
ATOM 650 C C . LEU A 1 89 ? -7.268 -4.999 32.325 1.00 53.00 89 LEU A C 1
ATOM 652 O O . LEU A 1 89 ? -7.711 -5.516 33.351 1.00 53.00 89 LEU A O 1
ATOM 656 N N . LEU A 1 90 ? -5.965 -4.756 32.127 1.00 49.34 90 LEU A N 1
ATOM 657 C CA . LEU A 1 90 ? -4.912 -4.782 33.148 1.00 49.34 90 LEU A CA 1
ATOM 658 C C . LEU A 1 90 ? -4.667 -3.356 33.659 1.00 49.34 90 LEU A C 1
ATOM 660 O O . LEU A 1 90 ? -4.539 -3.201 34.892 1.00 49.34 90 LEU A O 1
#

pLDDT: mean 70.43, std 12.35, range [45.38, 89.94]

Secondary structure (DSSP, 8-state):
--HHHHHHHHHHHHHHHHHHHHHHHHHHHHHHHHHHHHHHHHHHHHHHHHHHHHHHGGGT------HHHHHHHHHHHHHHHHHHHHHH--

Radius of gyration: 26.52 Å; chains: 1; bounding box: 51×21×82 Å

Foldseek 3Di:
DPPPVVVVVVVVVVVVVVVVVVVVVVVVVVVVVVVVVLVVLLVQLLVLLVVCCVVCVVVVDHDPSDSVNSNCCSVVPPVVSVVVSVVVVD

Sequence (90 aa):
MVGFSAVLLNIAAFGIGILALWLICKLLKLSLKIIWKLVVNALLGALILIVFNLIGGLFGLTLPITFLSALVAGVFGVPGVIVMALLSLL